Protein AF-A0A419X9N6-F1 (afdb_monomer_lite)

Structure (mmCIF, N/CA/C/O backbone):
data_AF-A0A419X9N6-F1
#
_entry.id   AF-A0A419X9N6-F1
#
loop_
_atom_site.group_PDB
_atom_site.id
_atom_site.type_symbol
_atom_site.label_atom_id
_atom_site.label_alt_id
_atom_site.label_comp_id
_atom_site.label_asym_id
_atom_site.label_entity_id
_atom_site.label_seq_id
_atom_site.pdbx_PDB_ins_code
_atom_site.Cartn_x
_atom_site.Cartn_y
_atom_site.Cartn_z
_atom_site.occupancy
_atom_site.B_iso_or_equiv
_atom_site.auth_seq_id
_atom_site.auth_comp_id
_atom_site.auth_asym_id
_atom_site.auth_atom_id
_atom_site.pdbx_PDB_model_num
ATOM 1 N N . MET A 1 1 ? 11.014 -25.903 -31.548 1.00 36.84 1 MET A N 1
ATOM 2 C CA . MET A 1 1 ? 9.855 -24.999 -31.386 1.00 36.84 1 MET A CA 1
ATOM 3 C C . MET A 1 1 ? 9.354 -25.134 -29.954 1.00 36.84 1 MET A C 1
ATOM 5 O O . MET A 1 1 ? 8.722 -26.130 -29.639 1.00 36.84 1 MET A O 1
ATOM 9 N N . LEU A 1 2 ? 9.725 -24.210 -29.065 1.00 38.16 2 LEU A N 1
ATOM 10 C CA . LEU A 1 2 ? 9.198 -24.166 -27.697 1.00 38.16 2 LEU A CA 1
ATOM 11 C C . LEU A 1 2 ? 7.870 -23.405 -27.738 1.00 38.16 2 LEU A C 1
ATOM 13 O O . LEU A 1 2 ? 7.835 -22.248 -28.150 1.00 38.16 2 LEU A O 1
ATOM 17 N N . GLY A 1 3 ? 6.779 -24.099 -27.412 1.00 40.66 3 GLY A N 1
ATOM 18 C CA . GLY A 1 3 ? 5.420 -23.580 -27.516 1.00 40.66 3 GLY A CA 1
ATOM 19 C C . GLY A 1 3 ? 5.192 -22.399 -26.579 1.00 40.66 3 GLY A C 1
ATOM 20 O O . GLY A 1 3 ? 5.299 -22.527 -25.362 1.00 40.66 3 GLY A O 1
ATOM 21 N N . VAL A 1 4 ? 4.857 -21.251 -27.163 1.00 42.19 4 VAL A N 1
ATOM 22 C CA . VAL A 1 4 ? 4.357 -20.082 -26.441 1.00 42.19 4 VAL A CA 1
ATOM 23 C C . VAL A 1 4 ? 2.978 -20.446 -25.899 1.00 42.19 4 VAL A C 1
ATOM 25 O O . VAL A 1 4 ? 2.055 -20.707 -26.671 1.00 42.19 4 VAL A O 1
ATOM 28 N N . LEU A 1 5 ? 2.826 -20.493 -24.575 1.00 42.66 5 LEU A N 1
ATOM 29 C CA . LEU A 1 5 ? 1.500 -20.618 -23.978 1.00 42.66 5 LEU A CA 1
ATOM 30 C C . LEU A 1 5 ? 0.732 -19.317 -24.251 1.00 42.66 5 LEU A C 1
ATOM 32 O O . LEU A 1 5 ? 1.224 -18.243 -23.895 1.00 42.66 5 LEU A O 1
ATOM 36 N N . PRO A 1 6 ? -0.458 -19.374 -24.873 1.00 46.69 6 PRO A N 1
ATOM 37 C CA . PRO A 1 6 ? -1.248 -18.179 -25.125 1.00 46.69 6 PRO A CA 1
ATOM 38 C C . PRO A 1 6 ? -1.575 -17.476 -23.804 1.00 46.69 6 PRO A C 1
ATOM 40 O O . PRO A 1 6 ? -1.824 -18.124 -22.789 1.00 46.69 6 PRO A O 1
ATOM 43 N N . GLN A 1 7 ? -1.595 -16.143 -23.828 1.00 39.78 7 GLN A N 1
ATOM 44 C CA . GLN A 1 7 ? -1.759 -15.247 -22.673 1.00 39.78 7 GLN A CA 1
ATOM 45 C C . GLN A 1 7 ? -2.893 -15.680 -21.722 1.00 39.78 7 GLN A C 1
ATOM 47 O O . GLN A 1 7 ? -2.717 -15.703 -20.508 1.00 39.78 7 GLN A O 1
ATOM 52 N N . ALA A 1 8 ? -4.016 -16.155 -22.272 1.00 38.66 8 ALA A N 1
ATOM 53 C CA . ALA A 1 8 ? -5.151 -16.675 -21.509 1.00 38.66 8 ALA A CA 1
ATOM 54 C C . ALA A 1 8 ? -4.829 -17.918 -20.651 1.00 38.66 8 ALA A C 1
ATOM 56 O O . ALA A 1 8 ? -5.446 -18.120 -19.607 1.00 38.66 8 ALA A O 1
ATOM 57 N N . ALA A 1 9 ? -3.880 -18.760 -21.066 1.00 40.84 9 ALA A N 1
ATOM 58 C CA . ALA A 1 9 ? -3.468 -19.960 -20.342 1.00 40.84 9 ALA A CA 1
ATOM 59 C C . ALA A 1 9 ? -2.563 -19.628 -19.145 1.00 40.84 9 ALA A C 1
ATOM 61 O O . ALA A 1 9 ? -2.751 -20.193 -18.070 1.00 40.84 9 ALA A O 1
ATOM 62 N N . ALA A 1 10 ? -1.647 -18.667 -19.295 1.00 39.50 10 ALA A N 1
ATOM 63 C CA . ALA A 1 10 ? -0.786 -18.206 -18.204 1.00 39.50 10 ALA A CA 1
ATOM 64 C C . ALA A 1 10 ? -1.594 -17.486 -17.111 1.00 39.50 10 ALA A C 1
ATOM 66 O O . ALA A 1 10 ? -1.441 -17.783 -15.925 1.00 39.50 10 ALA A O 1
ATOM 67 N N . THR A 1 11 ? -2.534 -16.616 -17.501 1.00 38.81 11 THR A N 1
ATOM 68 C CA . THR A 1 11 ? -3.453 -15.967 -16.553 1.00 38.81 11 THR A CA 1
ATOM 69 C C . THR A 1 11 ? -4.331 -16.997 -15.841 1.00 38.81 11 THR A C 1
ATOM 71 O O . THR A 1 11 ? -4.494 -16.922 -14.627 1.00 38.81 11 THR A O 1
ATOM 74 N N . LYS A 1 12 ? -4.840 -18.011 -16.558 1.00 41.66 12 LYS A N 1
ATOM 75 C CA . LYS A 1 12 ? -5.601 -19.113 -15.948 1.00 41.66 12 LYS A CA 1
ATOM 76 C C . LYS A 1 12 ? -4.782 -19.904 -14.930 1.00 41.66 12 LYS A C 1
ATOM 78 O O . LYS A 1 12 ? -5.348 -20.308 -13.921 1.00 41.66 12 LYS A O 1
ATOM 83 N N . LEU A 1 13 ? -3.485 -20.111 -15.158 1.00 40.38 13 LEU A N 1
ATOM 84 C CA . LEU A 1 13 ? -2.633 -20.889 -14.254 1.00 40.38 13 LEU A CA 1
ATOM 85 C C . LEU A 1 13 ? -2.379 -20.158 -12.928 1.00 40.38 13 LEU A C 1
ATOM 87 O O . LEU A 1 13 ? -2.570 -20.736 -11.861 1.00 40.38 13 LEU A O 1
ATOM 91 N N . VAL A 1 14 ? -2.037 -18.868 -12.993 1.00 44.78 14 VAL A N 1
ATOM 92 C CA . VAL A 1 14 ? -1.808 -18.024 -11.805 1.00 44.78 14 VAL A CA 1
ATOM 93 C C . VAL A 1 14 ? -3.105 -17.823 -11.019 1.00 44.78 14 VAL A C 1
ATOM 95 O O . VAL A 1 14 ? -3.120 -17.936 -9.793 1.00 44.78 14 VAL A O 1
ATOM 98 N N . VAL A 1 15 ? -4.223 -17.604 -11.720 1.00 44.78 15 VAL A N 1
ATOM 99 C CA . VAL A 1 15 ? -5.554 -17.540 -11.100 1.00 44.78 15 VAL A CA 1
ATOM 100 C C . VAL A 1 15 ? -5.925 -18.884 -10.465 1.00 44.78 15 VAL A C 1
ATOM 102 O O . VAL A 1 15 ? -6.498 -18.899 -9.380 1.00 44.78 15 VAL A O 1
ATOM 105 N N . ALA A 1 16 ? -5.562 -20.015 -11.076 1.00 44.78 16 ALA A N 1
ATOM 106 C CA . ALA A 1 16 ? -5.828 -21.341 -10.524 1.00 44.78 16 ALA A CA 1
ATOM 107 C C . ALA A 1 16 ? -4.980 -21.657 -9.280 1.00 44.78 16 ALA A C 1
ATOM 109 O O . ALA A 1 16 ? -5.500 -22.249 -8.334 1.00 44.78 16 ALA A O 1
ATOM 110 N N . GLU A 1 17 ? -3.708 -21.254 -9.235 1.00 45.84 17 GLU A N 1
ATOM 111 C CA . GLU A 1 17 ? -2.868 -21.406 -8.038 1.00 45.84 17 GLU A CA 1
ATOM 112 C C . GLU A 1 17 ? -3.316 -20.485 -6.899 1.00 45.84 17 GLU A C 1
ATOM 114 O O . GLU A 1 17 ? -3.428 -20.936 -5.755 1.00 45.84 17 GLU A O 1
ATOM 119 N N . GLY A 1 18 ? -3.661 -19.232 -7.209 1.00 44.00 18 GLY A N 1
ATOM 120 C CA . GLY A 1 18 ? -4.268 -18.305 -6.252 1.00 44.00 18 GLY A CA 1
ATOM 121 C C . GLY A 1 18 ? -5.599 -18.831 -5.705 1.00 44.00 18 GLY A C 1
ATOM 122 O O . GLY A 1 18 ? -5.808 -18.854 -4.493 1.00 44.00 18 GLY A O 1
ATOM 123 N N . ALA A 1 19 ? -6.468 -19.357 -6.575 1.00 44.47 19 ALA A N 1
ATOM 124 C CA . ALA A 1 19 ? -7.750 -19.948 -6.190 1.00 44.47 19 ALA A CA 1
ATOM 125 C C . ALA A 1 19 ? -7.597 -21.240 -5.368 1.00 44.47 19 ALA A C 1
ATOM 127 O O . ALA A 1 19 ? -8.402 -21.498 -4.472 1.00 44.47 19 ALA A O 1
ATOM 128 N N . LYS A 1 20 ? -6.563 -22.052 -5.628 1.00 47.94 20 LYS A N 1
ATOM 129 C CA . LYS A 1 20 ? -6.243 -23.230 -4.806 1.00 47.94 20 LYS A CA 1
ATOM 130 C C . LYS A 1 20 ? -5.788 -22.831 -3.405 1.00 47.94 20 LYS A C 1
ATOM 132 O O . LYS A 1 20 ? -6.283 -23.401 -2.437 1.00 47.94 20 LYS A O 1
ATOM 137 N N . LYS A 1 21 ? -4.910 -21.830 -3.283 1.00 46.81 21 LYS A N 1
ATOM 138 C CA . LYS A 1 21 ? -4.501 -21.298 -1.973 1.00 46.81 21 LYS A CA 1
ATOM 139 C C . LYS A 1 21 ? -5.683 -20.684 -1.215 1.00 46.81 21 LYS A C 1
ATOM 141 O O . LYS A 1 21 ? -5.821 -20.937 -0.026 1.00 46.81 21 LYS A O 1
ATOM 146 N N . TYR A 1 22 ? -6.584 -19.988 -1.911 1.00 41.09 22 TYR A N 1
ATOM 147 C CA . TYR A 1 22 ? -7.819 -19.436 -1.341 1.00 41.09 22 TYR A CA 1
ATOM 148 C C . TYR A 1 22 ? -8.774 -20.516 -0.807 1.00 41.09 22 TYR A C 1
ATOM 150 O O . TYR A 1 22 ? -9.327 -20.385 0.285 1.00 41.09 22 TYR A O 1
ATOM 158 N N . LYS A 1 23 ? -8.982 -21.607 -1.559 1.00 43.44 23 LYS A N 1
ATOM 159 C CA . LYS A 1 23 ? -9.883 -22.702 -1.149 1.00 43.44 23 LYS A CA 1
ATOM 160 C C . LYS A 1 23 ? -9.476 -23.339 0.179 1.00 43.44 23 LYS A C 1
ATOM 162 O O . LYS A 1 23 ? -10.360 -23.747 0.936 1.00 43.44 23 LYS A O 1
ATOM 167 N N . ASN A 1 24 ? -8.175 -23.362 0.455 1.00 51.03 24 ASN A N 1
ATOM 168 C CA . ASN A 1 24 ? -7.584 -24.005 1.623 1.00 51.03 24 ASN A CA 1
ATOM 169 C C . ASN A 1 24 ? -7.542 -23.114 2.877 1.00 51.03 24 ASN A C 1
ATOM 171 O O . ASN A 1 24 ? -7.085 -23.582 3.913 1.00 51.03 24 ASN A O 1
ATOM 175 N N . LEU A 1 25 ? -8.015 -21.864 2.809 1.00 42.50 25 LEU A N 1
ATOM 176 C CA . LEU A 1 25 ? -8.142 -21.010 3.992 1.00 42.50 25 LEU A CA 1
ATOM 177 C C . LEU A 1 25 ? -9.297 -21.488 4.892 1.00 42.50 25 LEU A C 1
ATOM 179 O O . LEU A 1 25 ? -10.361 -21.892 4.402 1.00 42.50 25 LEU A O 1
ATOM 183 N N . ASP A 1 26 ? -9.089 -21.431 6.205 1.00 42.06 26 ASP A N 1
ATOM 184 C CA . ASP A 1 26 ? -10.091 -21.729 7.239 1.00 42.06 26 ASP A CA 1
ATOM 185 C C . ASP A 1 26 ? -11.312 -20.779 7.111 1.00 42.06 26 ASP A C 1
ATOM 187 O O . ASP A 1 26 ? -11.132 -19.633 6.700 1.00 42.06 26 ASP A O 1
ATOM 191 N N . PRO A 1 27 ? -12.560 -21.192 7.414 1.00 42.56 27 PRO A N 1
ATOM 192 C CA . PRO A 1 27 ? -13.733 -20.308 7.491 1.00 42.56 27 PRO A CA 1
ATOM 193 C C . PRO A 1 27 ? -13.524 -18.945 8.189 1.00 42.56 27 PRO A C 1
ATOM 195 O O . PRO A 1 27 ? -14.037 -17.937 7.698 1.00 42.56 27 PRO A O 1
ATOM 198 N N . ALA A 1 28 ? -12.742 -18.877 9.272 1.00 40.84 28 ALA A N 1
ATOM 199 C CA . ALA A 1 28 ? -12.418 -17.610 9.944 1.00 40.84 28 ALA A CA 1
ATOM 200 C C . ALA A 1 28 ? -11.460 -16.741 9.109 1.00 40.84 28 ALA A C 1
ATOM 202 O O . ALA A 1 28 ? -11.631 -15.527 8.992 1.00 40.84 28 ALA A O 1
ATOM 203 N N . GLN A 1 29 ? -10.500 -17.381 8.437 1.00 41.16 29 GLN A N 1
ATOM 204 C CA . GLN A 1 29 ? -9.625 -16.719 7.474 1.00 41.16 29 GLN A CA 1
ATOM 205 C C . GLN A 1 29 ? -10.413 -16.256 6.254 1.00 41.16 29 GLN A C 1
ATOM 207 O O . GLN A 1 29 ? -10.138 -15.155 5.808 1.00 41.16 29 GLN A O 1
ATOM 212 N N . LYS A 1 30 ? -11.414 -17.035 5.796 1.00 40.94 30 LYS A N 1
ATOM 213 C CA . LYS A 1 30 ? -12.380 -16.756 4.710 1.00 40.94 30 LYS A CA 1
ATOM 214 C C . LYS A 1 30 ? -13.228 -15.502 4.962 1.00 40.94 30 LYS A C 1
ATOM 216 O O . LYS A 1 30 ? -13.506 -14.779 4.010 1.00 40.94 30 LYS A O 1
ATOM 221 N N . GLN A 1 31 ? -13.567 -15.197 6.216 1.00 37.81 31 GLN A N 1
ATOM 222 C CA . GLN A 1 31 ? -14.206 -13.925 6.591 1.00 37.81 31 GLN A CA 1
ATOM 223 C C . GLN A 1 31 ? -13.225 -12.737 6.621 1.00 37.81 31 GLN A C 1
ATOM 225 O O . GLN A 1 31 ? -13.628 -11.616 6.326 1.00 37.81 31 GLN A O 1
ATOM 230 N N . MET A 1 32 ? -11.929 -12.967 6.865 1.00 40.69 32 MET A N 1
ATOM 231 C CA . MET A 1 32 ? -10.871 -11.952 6.710 1.00 40.69 32 MET A CA 1
ATOM 232 C C . MET A 1 32 ? -10.435 -11.723 5.242 1.00 40.69 32 MET A C 1
ATOM 234 O O . MET A 1 32 ? -9.592 -10.866 4.977 1.00 40.69 32 MET A O 1
ATOM 238 N N . VAL A 1 33 ? -11.005 -12.438 4.258 1.00 41.03 33 VAL A N 1
ATOM 239 C CA . VAL A 1 33 ? -10.547 -12.421 2.845 1.00 41.03 33 VAL A CA 1
ATOM 240 C C . VAL A 1 33 ? -11.111 -11.279 2.001 1.00 41.03 33 VAL A C 1
ATOM 242 O O . VAL A 1 33 ? -10.752 -11.168 0.831 1.00 41.03 33 VAL A O 1
ATOM 245 N N . ASN A 1 34 ? -11.894 -10.356 2.556 1.00 48.59 34 ASN A N 1
ATOM 246 C CA . ASN A 1 34 ? -12.322 -9.191 1.767 1.00 48.59 34 ASN A CA 1
ATOM 247 C C . ASN A 1 34 ? -11.112 -8.362 1.262 1.00 48.59 34 ASN A C 1
ATOM 249 O O . ASN A 1 34 ? -11.070 -7.968 0.101 1.00 48.59 34 ASN A O 1
ATOM 253 N N . ILE A 1 35 ? -10.024 -8.264 2.038 1.00 46.88 35 ILE A N 1
ATOM 254 C CA . ILE A 1 35 ? -8.769 -7.604 1.604 1.00 46.88 35 ILE A CA 1
ATOM 255 C C . ILE A 1 35 ? -7.867 -8.545 0.782 1.00 46.88 35 ILE A C 1
ATOM 257 O O . ILE A 1 35 ? -7.087 -8.105 -0.069 1.00 46.88 35 ILE A O 1
ATOM 261 N N . GLY A 1 36 ? -8.004 -9.860 0.976 1.00 44.50 36 GLY A N 1
ATOM 262 C CA . GLY A 1 36 ? -7.222 -10.875 0.266 1.00 44.50 36 GLY A CA 1
ATOM 263 C C . GLY A 1 36 ? -7.456 -10.880 -1.249 1.00 44.50 36 GLY A C 1
ATOM 264 O O . GLY A 1 36 ? -6.546 -11.217 -2.004 1.00 44.50 36 GLY A O 1
ATOM 265 N N . GLY A 1 37 ? -8.625 -10.435 -1.721 1.00 51.12 37 GLY A N 1
ATOM 266 C CA . GLY A 1 37 ? -8.899 -10.277 -3.153 1.00 51.12 37 GLY A CA 1
ATOM 267 C C . GLY A 1 37 ? -7.960 -9.278 -3.845 1.00 51.12 37 GLY A C 1
ATOM 268 O O . GLY A 1 37 ? -7.417 -9.578 -4.910 1.00 51.12 37 GLY A O 1
ATOM 269 N N . LEU A 1 38 ? -7.702 -8.124 -3.217 1.00 51.75 38 LEU A N 1
ATOM 270 C CA . LEU A 1 38 ? -6.793 -7.086 -3.729 1.00 51.75 38 LEU A CA 1
ATOM 271 C C . LEU A 1 38 ? -5.333 -7.538 -3.737 1.00 51.75 38 LEU A C 1
ATOM 273 O O . LEU A 1 38 ?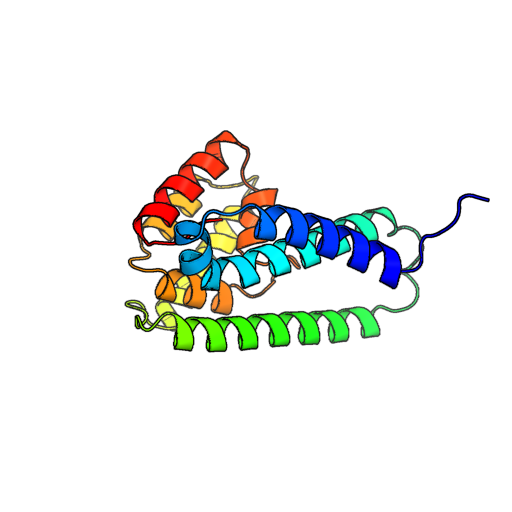 -4.597 -7.247 -4.676 1.00 51.75 38 LEU A O 1
ATOM 277 N N . LEU A 1 39 ? -4.935 -8.302 -2.726 1.00 54.38 39 LEU A N 1
ATOM 278 C CA . LEU A 1 39 ? -3.627 -8.945 -2.646 1.00 54.38 39 LEU A CA 1
ATOM 279 C C . LEU A 1 39 ? -3.399 -9.965 -3.746 1.00 54.38 39 LEU A C 1
ATOM 281 O O . LEU A 1 39 ? -2.383 -9.917 -4.434 1.00 54.38 39 LEU A O 1
ATOM 285 N N . VAL A 1 40 ? -4.357 -10.871 -3.936 1.00 51.47 40 VAL A N 1
ATOM 286 C CA . VAL A 1 40 ? -4.281 -11.899 -4.974 1.00 51.47 40 VAL A CA 1
ATOM 287 C C . VAL A 1 40 ? -4.259 -11.251 -6.357 1.00 51.47 40 VAL A C 1
ATOM 289 O O . VAL A 1 40 ? -3.487 -11.683 -7.208 1.00 51.47 40 VAL A O 1
ATOM 292 N N . MET A 1 41 ? -5.024 -10.179 -6.584 1.00 55.38 41 MET A N 1
ATOM 293 C CA . MET A 1 41 ? -4.956 -9.423 -7.839 1.00 55.38 41 MET A CA 1
ATOM 294 C C . MET A 1 41 ? -3.649 -8.646 -7.998 1.00 55.38 41 MET A C 1
ATOM 296 O O . MET A 1 41 ? -3.068 -8.689 -9.077 1.00 55.38 41 MET A O 1
ATOM 300 N N . GLY A 1 42 ? -3.151 -7.983 -6.952 1.00 54.16 42 GLY A N 1
ATOM 301 C CA . GLY A 1 42 ? -1.863 -7.285 -6.981 1.00 54.16 42 GLY A CA 1
ATOM 302 C C . GLY A 1 42 ? -0.706 -8.236 -7.294 1.00 54.16 42 GLY A C 1
ATOM 303 O O . GLY A 1 42 ? 0.121 -7.952 -8.158 1.00 54.16 42 GLY A O 1
ATOM 304 N N . LEU A 1 43 ? -0.704 -9.417 -6.672 1.00 50.38 43 LEU A N 1
ATOM 305 C CA . LEU A 1 43 ? 0.260 -10.483 -6.940 1.00 50.38 43 LEU A CA 1
ATOM 306 C C . LEU A 1 43 ? 0.067 -11.117 -8.325 1.00 50.38 43 LEU A C 1
ATOM 308 O O . LEU A 1 43 ? 1.055 -11.442 -8.977 1.00 50.38 43 LEU A O 1
ATOM 312 N N . ALA A 1 44 ? -1.167 -11.271 -8.812 1.00 52.25 44 ALA A N 1
ATOM 313 C CA . ALA A 1 44 ? -1.436 -11.789 -10.155 1.00 52.25 44 ALA A CA 1
ATOM 314 C C . ALA A 1 44 ? -0.998 -10.809 -11.254 1.00 52.25 44 ALA A C 1
ATOM 316 O O . ALA A 1 44 ? -0.411 -11.234 -12.251 1.00 52.25 44 ALA A O 1
ATOM 317 N N . LEU A 1 45 ? -1.221 -9.506 -11.059 1.00 53.44 45 LEU A N 1
ATOM 318 C CA . LEU A 1 45 ? -0.705 -8.451 -11.931 1.00 53.44 45 LEU A CA 1
ATOM 319 C C . LEU A 1 45 ? 0.829 -8.435 -11.914 1.00 53.44 45 LEU A C 1
ATOM 321 O O . LEU A 1 45 ? 1.442 -8.382 -12.978 1.00 53.44 45 LEU A O 1
ATOM 325 N N . TYR A 1 46 ? 1.454 -8.582 -10.740 1.00 54.28 46 TYR A N 1
ATOM 326 C CA . TYR A 1 46 ? 2.911 -8.707 -10.608 1.00 54.28 46 TYR A CA 1
ATOM 327 C C . TYR A 1 46 ? 3.470 -9.959 -11.299 1.00 54.28 46 TYR A C 1
ATOM 329 O O . TYR A 1 46 ? 4.448 -9.873 -12.038 1.00 54.28 46 TYR A O 1
ATOM 337 N N . ALA A 1 47 ? 2.860 -11.129 -11.095 1.00 52.38 47 ALA A N 1
ATOM 338 C CA . ALA A 1 47 ? 3.293 -12.376 -11.720 1.00 52.38 47 ALA A CA 1
ATOM 339 C C . ALA A 1 47 ? 3.145 -12.316 -13.246 1.00 52.38 47 ALA A C 1
ATOM 341 O O . ALA A 1 47 ? 4.060 -12.718 -13.965 1.00 52.38 47 ALA A O 1
ATOM 342 N N . GLY A 1 48 ? 2.037 -11.749 -13.737 1.00 51.56 48 GLY A N 1
ATOM 343 C CA . GLY A 1 48 ? 1.862 -11.435 -15.153 1.00 51.56 48 GLY A CA 1
ATOM 344 C C . GLY A 1 48 ? 2.970 -10.512 -15.661 1.00 51.56 48 GLY A C 1
ATOM 345 O O . GLY A 1 48 ? 3.633 -10.832 -16.645 1.00 51.56 48 GLY A O 1
ATOM 346 N N . TYR A 1 49 ? 3.251 -9.424 -14.944 1.00 51.47 49 TYR A N 1
ATOM 347 C CA . TYR A 1 49 ? 4.303 -8.471 -15.297 1.00 51.47 49 TYR A CA 1
ATOM 348 C C . TYR A 1 49 ? 5.706 -9.094 -15.333 1.00 51.47 49 TYR A C 1
ATOM 350 O O . TYR A 1 49 ? 6.421 -8.909 -16.311 1.00 51.47 49 TYR A O 1
ATOM 358 N N . LYS A 1 50 ? 6.110 -9.867 -14.316 1.00 47.47 50 LYS A N 1
ATOM 359 C CA . LYS A 1 50 ? 7.439 -10.505 -14.248 1.00 47.47 50 LYS A CA 1
ATOM 360 C C . LYS A 1 50 ? 7.665 -11.519 -15.375 1.00 47.47 50 LYS A C 1
ATOM 362 O O . LYS A 1 50 ? 8.799 -11.727 -15.802 1.00 47.47 50 LYS A O 1
ATOM 367 N N . MET A 1 51 ? 6.599 -12.154 -15.866 1.00 48.53 51 MET A N 1
ATOM 368 C CA . MET A 1 51 ? 6.668 -12.995 -17.065 1.00 48.53 51 MET A CA 1
ATOM 369 C C . MET A 1 51 ? 6.809 -12.149 -18.337 1.00 48.53 51 MET A C 1
ATOM 371 O O . MET A 1 51 ? 7.648 -12.468 -19.175 1.00 48.53 51 MET A O 1
ATOM 375 N N . PHE A 1 52 ? 6.073 -11.039 -18.451 1.00 43.56 52 PHE A N 1
ATOM 376 C CA . PHE A 1 52 ? 6.196 -10.096 -19.571 1.00 43.56 52 PHE A CA 1
ATOM 377 C C . PHE A 1 52 ? 7.581 -9.435 -19.646 1.00 43.56 52 PHE A C 1
ATOM 379 O O . PHE A 1 52 ? 8.181 -9.405 -20.716 1.00 43.56 52 PHE A O 1
ATOM 386 N N . SER A 1 53 ? 8.155 -9.005 -18.520 1.00 44.69 53 SER A N 1
ATOM 387 C CA . SER A 1 53 ? 9.493 -8.401 -18.472 1.00 44.69 53 SER A CA 1
ATOM 388 C C . SER A 1 53 ? 10.633 -9.402 -18.709 1.00 44.69 53 SER A C 1
ATOM 390 O O . SER A 1 53 ? 11.737 -9.008 -19.074 1.00 44.69 53 SER A O 1
ATOM 392 N N . ARG A 1 54 ? 10.382 -10.713 -18.590 1.00 48.09 54 ARG A N 1
ATOM 393 C CA . ARG A 1 54 ? 11.296 -11.756 -19.096 1.00 48.09 54 ARG A CA 1
ATOM 394 C C . ARG A 1 54 ? 11.147 -12.013 -20.599 1.00 48.09 54 ARG A C 1
ATOM 396 O O . ARG A 1 54 ? 12.064 -12.551 -21.207 1.00 48.09 54 ARG A O 1
ATOM 403 N N . MET A 1 55 ? 10.030 -11.607 -21.203 1.00 47.03 55 MET A N 1
ATOM 404 C CA . MET A 1 55 ? 9.784 -11.649 -22.652 1.00 47.03 55 MET A CA 1
ATOM 405 C C . MET A 1 55 ? 10.165 -10.327 -23.363 1.00 47.03 55 MET A C 1
ATOM 407 O O . MET A 1 55 ? 10.020 -10.213 -24.581 1.00 47.03 55 MET A O 1
ATOM 411 N N . ASN A 1 56 ? 10.699 -9.346 -22.623 1.00 40.69 56 ASN A N 1
ATOM 412 C CA . ASN A 1 56 ? 10.893 -7.941 -23.018 1.00 40.69 56 ASN A CA 1
ATOM 413 C C . ASN A 1 56 ? 12.018 -7.651 -24.029 1.00 40.69 56 ASN A C 1
ATOM 415 O O . ASN A 1 56 ? 12.381 -6.498 -24.231 1.00 40.69 56 ASN A O 1
ATOM 419 N N . GLY A 1 57 ? 12.559 -8.664 -24.705 1.00 49.56 57 GLY A N 1
ATOM 420 C CA . GLY A 1 57 ? 13.451 -8.433 -25.845 1.00 49.56 57 GLY A CA 1
ATOM 421 C C . GLY A 1 57 ? 12.715 -8.093 -27.148 1.00 49.56 57 GLY A C 1
ATOM 422 O O . GLY A 1 57 ? 13.335 -7.563 -28.061 1.00 49.56 57 GLY A O 1
ATOM 423 N N . MET A 1 58 ? 11.416 -8.413 -27.271 1.00 43.66 58 MET A N 1
ATOM 424 C CA . MET A 1 58 ? 10.766 -8.497 -28.593 1.00 43.66 58 MET A CA 1
ATOM 425 C C . MET A 1 58 ? 9.472 -7.673 -28.759 1.00 43.66 58 MET A C 1
ATOM 427 O O . MET A 1 58 ? 9.060 -7.437 -29.890 1.00 43.66 58 MET A O 1
ATOM 431 N N . ILE A 1 59 ? 8.829 -7.208 -27.679 1.00 43.88 59 ILE A N 1
ATOM 432 C CA . ILE A 1 59 ? 7.498 -6.555 -27.745 1.00 43.88 59 ILE A CA 1
ATOM 433 C C . ILE A 1 59 ? 7.568 -5.028 -27.533 1.00 43.88 59 ILE A C 1
ATOM 435 O O . ILE A 1 59 ? 6.783 -4.293 -28.134 1.00 43.88 59 ILE A O 1
ATOM 439 N N . ASP A 1 60 ? 8.551 -4.529 -26.773 1.00 47.56 60 ASP A N 1
ATOM 440 C CA . ASP A 1 60 ? 8.679 -3.100 -26.428 1.00 47.56 60 ASP A CA 1
ATOM 441 C C . ASP A 1 60 ? 8.953 -2.171 -27.631 1.00 47.56 60 ASP A C 1
ATOM 443 O O . ASP A 1 60 ? 8.673 -0.976 -27.552 1.00 47.56 60 ASP A O 1
ATOM 447 N N . TRP A 1 61 ? 9.416 -2.692 -28.776 1.00 45.16 61 TRP A N 1
ATOM 448 C CA . TRP A 1 61 ? 9.618 -1.884 -29.990 1.00 45.16 61 TRP A CA 1
ATOM 449 C C . TRP A 1 61 ? 8.308 -1.518 -30.718 1.00 45.16 61 TRP A C 1
ATOM 451 O O . TRP A 1 61 ? 8.259 -0.503 -31.408 1.00 45.16 61 TRP A O 1
ATOM 461 N N . PHE A 1 62 ? 7.224 -2.293 -30.567 1.00 42.47 62 PHE A N 1
ATOM 462 C CA . PHE A 1 62 ? 6.064 -2.184 -31.468 1.00 42.47 62 PHE A CA 1
ATOM 463 C C . PHE A 1 62 ? 4.851 -1.398 -30.932 1.00 42.47 62 PHE A C 1
ATOM 465 O O . PHE A 1 62 ? 4.021 -0.985 -31.739 1.00 42.47 62 PHE A O 1
ATOM 472 N N . THR A 1 63 ? 4.674 -1.183 -29.617 1.00 51.69 63 THR A N 1
ATOM 473 C CA . THR A 1 63 ? 3.349 -0.750 -29.094 1.00 51.69 63 THR A CA 1
ATOM 474 C C . THR A 1 63 ? 3.339 0.244 -27.923 1.00 51.69 63 THR A C 1
ATOM 476 O O . THR A 1 63 ? 2.388 0.231 -27.142 1.00 51.69 63 THR A O 1
ATOM 479 N N . GLY A 1 64 ? 4.324 1.136 -27.777 1.00 50.50 64 GLY A N 1
ATOM 480 C CA . GLY A 1 64 ? 4.432 2.058 -26.623 1.00 50.50 64 GLY A CA 1
ATOM 481 C C . GLY A 1 64 ? 3.142 2.804 -26.206 1.00 50.50 64 GLY A C 1
ATOM 482 O O . GLY A 1 64 ? 2.905 2.999 -25.020 1.00 50.50 64 GLY A O 1
ATOM 483 N N . ALA A 1 65 ? 2.245 3.139 -27.142 1.00 51.88 65 ALA A N 1
ATOM 484 C CA . ALA A 1 65 ? 0.956 3.779 -26.835 1.00 51.88 65 ALA A CA 1
ATOM 485 C C . ALA A 1 65 ? -0.117 2.826 -26.257 1.00 51.88 65 ALA A C 1
ATOM 487 O O . ALA A 1 65 ? -1.009 3.258 -25.525 1.00 51.88 65 ALA A O 1
ATOM 488 N N . LYS A 1 66 ? -0.050 1.526 -26.571 1.00 57.03 66 LYS A N 1
ATOM 489 C CA . LYS A 1 66 ? -1.004 0.518 -26.084 1.00 57.03 66 LYS A CA 1
ATOM 490 C C . LYS A 1 66 ? -0.740 0.166 -24.617 1.00 57.03 66 LYS A C 1
ATOM 492 O O . LYS A 1 66 ? -1.690 0.016 -23.855 1.00 57.03 66 LYS A O 1
ATOM 497 N N . SER A 1 67 ? 0.531 0.135 -24.205 1.00 66.94 67 SER A N 1
ATOM 498 C CA . SER A 1 67 ? 0.907 -0.208 -22.825 1.00 66.94 67 SER A CA 1
ATOM 499 C C . SER A 1 67 ? 0.522 0.881 -21.817 1.00 66.94 67 SER A C 1
ATOM 501 O O . SER A 1 67 ? 0.106 0.571 -20.704 1.00 66.94 67 SER A O 1
ATOM 503 N N . GLU A 1 68 ? 0.580 2.154 -22.216 1.00 69.88 68 GLU A N 1
ATOM 504 C CA . GLU A 1 68 ? 0.174 3.293 -21.386 1.00 69.88 68 GLU A CA 1
ATOM 505 C C . GLU A 1 68 ? -1.333 3.262 -21.078 1.00 69.88 68 GLU A C 1
ATOM 507 O O . GLU A 1 68 ? -1.752 3.473 -19.938 1.00 69.88 68 GLU A O 1
ATOM 512 N N . LYS A 1 69 ? -2.155 2.954 -22.091 1.00 75.06 69 LYS A N 1
ATOM 513 C CA . LYS A 1 69 ? -3.609 2.821 -21.945 1.00 75.06 69 LYS A CA 1
ATOM 514 C C . LYS A 1 69 ? -3.976 1.619 -21.073 1.00 75.06 69 LYS A C 1
ATOM 516 O O . LYS A 1 69 ? -4.745 1.778 -20.130 1.00 75.06 69 LYS A O 1
ATOM 521 N N . GLU A 1 70 ? -3.379 0.457 -21.334 1.00 70.62 70 GLU A N 1
ATOM 522 C CA . GLU A 1 70 ? -3.591 -0.758 -20.533 1.00 70.62 70 GLU A CA 1
ATOM 523 C C . GLU A 1 70 ? -3.165 -0.558 -19.068 1.00 70.62 70 GLU A C 1
ATOM 525 O O . GLU A 1 70 ? -3.858 -1.010 -18.156 1.00 70.62 70 GLU A O 1
ATOM 530 N N . ARG A 1 71 ? -2.077 0.188 -18.819 1.00 70.94 71 ARG A N 1
ATOM 531 C CA . ARG A 1 71 ? -1.646 0.564 -17.465 1.00 70.94 71 ARG A CA 1
ATOM 532 C C . ARG A 1 71 ? -2.697 1.407 -16.751 1.00 70.94 71 ARG A C 1
ATOM 534 O O . ARG A 1 71 ? -3.067 1.075 -15.630 1.00 70.94 71 ARG A O 1
ATOM 541 N N . LYS A 1 72 ? -3.186 2.472 -17.392 1.00 78.56 72 LYS A N 1
ATOM 542 C CA . LYS A 1 72 ? -4.213 3.350 -16.807 1.00 78.56 72 LYS A CA 1
ATOM 543 C C . LYS A 1 72 ? -5.516 2.601 -16.544 1.00 78.56 72 LYS A C 1
ATOM 545 O O . LYS A 1 72 ? -6.145 2.812 -15.515 1.00 78.56 72 LYS A O 1
ATOM 550 N N . GLU A 1 73 ? -5.914 1.701 -17.441 1.00 81.12 73 GLU A N 1
ATOM 551 C CA . GLU A 1 73 ? -7.089 0.848 -17.240 1.00 81.12 73 GLU A CA 1
ATOM 552 C C . GLU A 1 73 ? -6.909 -0.108 -16.052 1.00 81.12 73 GLU A C 1
ATOM 554 O O . GLU A 1 73 ? -7.824 -0.251 -15.238 1.00 81.12 73 GLU A O 1
ATOM 559 N N . ALA A 1 74 ? -5.731 -0.723 -15.909 1.00 74.38 74 ALA A N 1
ATOM 560 C CA . ALA A 1 74 ? -5.413 -1.577 -14.767 1.00 74.38 74 ALA A CA 1
ATOM 561 C C . ALA A 1 74 ? -5.404 -0.791 -13.447 1.00 74.38 74 ALA A C 1
ATOM 563 O O . ALA A 1 74 ? -6.002 -1.234 -12.468 1.00 74.38 74 ALA A O 1
ATOM 564 N N . GLU A 1 75 ? -4.787 0.390 -13.430 1.00 77.50 75 GLU A N 1
ATOM 565 C CA . GLU A 1 75 ? -4.737 1.264 -12.259 1.00 77.50 75 GLU A CA 1
ATOM 566 C C . GLU A 1 75 ? -6.136 1.743 -11.852 1.00 77.50 75 GLU A C 1
ATOM 568 O O . GLU A 1 75 ? -6.523 1.581 -10.697 1.00 77.50 75 GLU A O 1
ATOM 573 N N . ASN A 1 76 ? -6.948 2.211 -12.805 1.00 83.06 76 ASN A N 1
ATOM 574 C CA . ASN A 1 76 ? -8.339 2.601 -12.555 1.00 83.06 76 ASN A CA 1
ATOM 575 C C . ASN A 1 76 ? -9.166 1.437 -11.998 1.00 83.06 76 ASN A C 1
ATOM 577 O O . ASN A 1 76 ? -9.963 1.614 -11.077 1.00 83.06 76 ASN A O 1
ATOM 581 N N . LYS A 1 77 ? -8.976 0.225 -12.533 1.00 83.31 77 LYS A N 1
ATOM 582 C CA . LYS A 1 77 ? -9.664 -0.970 -12.038 1.00 83.31 77 LYS A CA 1
ATOM 583 C C . LYS A 1 77 ? -9.288 -1.270 -10.588 1.00 83.31 77 LYS A C 1
ATOM 585 O O . LYS A 1 77 ? -10.179 -1.549 -9.790 1.00 83.31 77 LYS A O 1
ATOM 590 N N . ILE A 1 78 ? -8.005 -1.181 -10.245 1.00 79.06 78 ILE A N 1
ATOM 591 C CA . ILE A 1 78 ? -7.528 -1.372 -8.871 1.00 79.06 78 ILE A CA 1
ATOM 592 C C . ILE A 1 78 ? -8.096 -0.289 -7.954 1.00 79.06 78 ILE A C 1
ATOM 594 O O . ILE A 1 78 ? -8.611 -0.619 -6.892 1.00 79.06 78 ILE A O 1
ATOM 598 N N . GLN A 1 79 ? -8.074 0.981 -8.362 1.00 83.31 79 GLN A N 1
ATOM 599 C CA . GLN A 1 79 ? -8.632 2.076 -7.562 1.00 83.31 79 GLN A CA 1
ATOM 600 C C . GLN A 1 79 ? -10.130 1.894 -7.295 1.00 83.31 79 GLN A C 1
ATOM 602 O O . GLN A 1 79 ? -10.571 2.055 -6.157 1.00 83.31 79 GLN A O 1
ATOM 607 N N . ASN A 1 80 ? -10.905 1.500 -8.309 1.00 84.38 80 ASN A N 1
ATOM 608 C CA . ASN A 1 80 ? -12.330 1.205 -8.148 1.00 84.38 80 ASN A CA 1
ATOM 609 C C . ASN A 1 80 ? -12.553 0.051 -7.167 1.00 84.38 80 ASN A C 1
ATOM 611 O O . ASN A 1 80 ? -13.361 0.169 -6.253 1.00 84.38 80 ASN A O 1
ATOM 615 N N . GLN A 1 81 ? -11.776 -1.026 -7.292 1.00 81.56 81 GLN A N 1
ATOM 616 C CA . GLN A 1 81 ? -11.847 -2.154 -6.365 1.00 81.56 81 GLN A CA 1
ATOM 617 C C . GLN A 1 81 ? -11.466 -1.758 -4.937 1.00 81.56 81 GLN A C 1
ATOM 619 O O . GLN A 1 81 ? -12.107 -2.205 -3.994 1.00 81.56 81 GLN A O 1
ATOM 624 N N . ILE A 1 82 ? -10.463 -0.897 -4.760 1.00 80.31 82 ILE A N 1
ATOM 625 C CA . ILE A 1 82 ? -10.103 -0.368 -3.443 1.00 80.31 82 ILE A CA 1
ATOM 626 C C . ILE A 1 82 ? -11.254 0.449 -2.851 1.00 80.31 82 ILE A C 1
ATOM 628 O O . ILE A 1 82 ? -11.575 0.268 -1.680 1.00 80.31 82 ILE A O 1
ATOM 632 N N . ASN A 1 83 ? -11.908 1.308 -3.636 1.00 83.75 83 ASN A N 1
ATOM 633 C CA . ASN A 1 83 ? -13.059 2.085 -3.165 1.00 83.75 83 ASN A CA 1
ATOM 634 C C . ASN A 1 83 ? -14.247 1.185 -2.771 1.00 83.75 83 ASN A C 1
ATOM 636 O O . ASN A 1 83 ? -14.888 1.422 -1.741 1.00 83.75 83 ASN A O 1
ATOM 640 N N . ASP A 1 84 ? -14.504 0.127 -3.542 1.00 82.88 84 ASP A N 1
ATOM 641 C CA . ASP A 1 84 ? -15.518 -0.876 -3.211 1.00 82.88 84 ASP A CA 1
ATOM 642 C C . ASP A 1 84 ? -15.171 -1.599 -1.902 1.00 82.88 84 ASP A C 1
ATOM 644 O O . ASP A 1 84 ? -16.030 -1.761 -1.035 1.00 82.88 84 ASP A O 1
ATOM 648 N N . GLU A 1 85 ? -13.911 -1.999 -1.713 1.00 77.62 85 GLU A N 1
ATOM 649 C CA . GLU A 1 85 ? -13.462 -2.675 -0.491 1.00 77.62 85 GLU A CA 1
ATOM 650 C C . GLU A 1 85 ? -13.490 -1.755 0.734 1.00 77.62 85 GLU A C 1
ATOM 652 O O . GLU A 1 85 ? -13.952 -2.180 1.791 1.00 77.62 85 GLU A O 1
ATOM 657 N N . ILE A 1 86 ? -13.104 -0.479 0.609 1.00 80.62 86 ILE A N 1
ATOM 658 C CA . ILE A 1 86 ? -13.251 0.511 1.694 1.00 80.62 86 ILE A CA 1
ATOM 659 C C . ILE A 1 86 ? -14.711 0.568 2.161 1.00 80.62 86 ILE A C 1
ATOM 661 O O . ILE A 1 86 ? -14.979 0.597 3.362 1.00 80.62 86 ILE A O 1
ATOM 665 N N . SER A 1 87 ? -15.658 0.525 1.222 1.00 82.06 87 SER A N 1
ATOM 666 C CA . SER A 1 87 ? -17.090 0.539 1.533 1.00 82.06 87 SER A CA 1
ATOM 667 C C . SER A 1 87 ? -17.556 -0.750 2.227 1.00 82.06 87 SER A C 1
ATOM 669 O O . SER A 1 87 ? -18.408 -0.696 3.112 1.00 82.06 87 SER A O 1
ATOM 671 N N . LYS A 1 88 ? -16.983 -1.910 1.873 1.00 82.44 88 LYS A N 1
ATOM 672 C CA . LYS A 1 88 ? -17.334 -3.224 2.448 1.00 82.44 88 LYS A CA 1
ATOM 673 C C . LYS A 1 88 ? -16.722 -3.495 3.816 1.00 82.44 88 LYS A C 1
ATOM 675 O O . LYS A 1 88 ? -17.332 -4.203 4.612 1.00 82.44 88 LYS A O 1
ATOM 680 N N . VAL A 1 89 ? -15.528 -2.968 4.093 1.00 78.25 89 VAL A N 1
ATOM 681 C CA . VAL A 1 89 ? -14.842 -3.155 5.384 1.00 78.25 89 VAL A CA 1
ATOM 682 C C . VAL A 1 89 ? -15.682 -2.596 6.540 1.00 78.25 89 VAL A C 1
ATOM 684 O O . VAL A 1 89 ? -15.538 -3.043 7.674 1.00 78.25 89 VAL A O 1
ATOM 687 N N . GLY A 1 90 ? -16.577 -1.637 6.272 1.00 82.12 90 GLY A N 1
ATOM 688 C CA . GLY A 1 90 ? -17.506 -1.090 7.268 1.00 82.12 90 GLY A CA 1
ATOM 689 C C . GLY A 1 90 ? -16.836 -0.208 8.328 1.00 82.12 90 GLY A C 1
ATOM 690 O O . GLY A 1 90 ? -17.514 0.349 9.188 1.00 82.12 90 GLY A O 1
ATOM 691 N N . VAL A 1 91 ? -15.514 -0.038 8.248 1.00 86.12 91 VAL A N 1
ATOM 692 C CA . VAL A 1 91 ? -14.715 0.852 9.091 1.00 86.12 91 VAL A CA 1
ATOM 693 C C . VAL A 1 91 ? -14.279 2.040 8.243 1.00 86.12 91 VAL A C 1
ATOM 695 O O . VAL A 1 91 ? -13.772 1.871 7.138 1.00 86.12 91 VAL A O 1
ATOM 698 N N . LYS A 1 92 ? -14.473 3.258 8.754 1.00 93.19 92 LYS A N 1
ATOM 699 C CA . LYS A 1 92 ? -14.019 4.470 8.063 1.00 93.19 92 LYS A CA 1
ATOM 700 C C . LYS A 1 92 ? -12.505 4.658 8.244 1.00 93.19 92 LYS A C 1
ATOM 702 O O . LYS A 1 92 ? -12.000 4.380 9.338 1.00 93.19 92 LYS A O 1
ATOM 707 N N . PRO A 1 93 ? -11.789 5.170 7.226 1.00 94.62 93 PRO A N 1
ATOM 708 C CA . PRO A 1 93 ? -10.413 5.616 7.406 1.00 94.62 93 PRO A CA 1
ATOM 709 C C . PRO A 1 93 ? -10.321 6.642 8.544 1.00 94.62 93 PRO A C 1
ATOM 711 O O . PRO A 1 93 ? -11.168 7.531 8.662 1.00 94.62 93 PRO A O 1
ATOM 714 N N . THR A 1 94 ? -9.309 6.501 9.395 1.00 97.06 94 THR A N 1
ATOM 715 C CA . THR A 1 94 ? -8.957 7.476 10.434 1.00 97.06 94 THR A CA 1
ATOM 716 C C . THR A 1 94 ? -8.082 8.603 9.901 1.00 97.06 94 THR A C 1
ATOM 718 O O . THR A 1 94 ? -8.021 9.667 10.519 1.00 97.06 94 THR A O 1
ATOM 721 N N . ILE A 1 95 ? -7.420 8.389 8.762 1.00 96.62 95 ILE A N 1
ATOM 722 C CA . ILE A 1 95 ? -6.611 9.398 8.075 1.00 96.62 95 ILE A CA 1
ATOM 723 C C . ILE A 1 95 ? -7.364 9.992 6.877 1.00 96.62 95 ILE A C 1
ATOM 725 O O . ILE A 1 95 ? -8.155 9.321 6.215 1.00 96.62 95 ILE A O 1
ATOM 729 N N . GLY A 1 96 ? -7.106 11.268 6.583 1.00 96.31 96 GLY A N 1
ATOM 730 C CA . GLY A 1 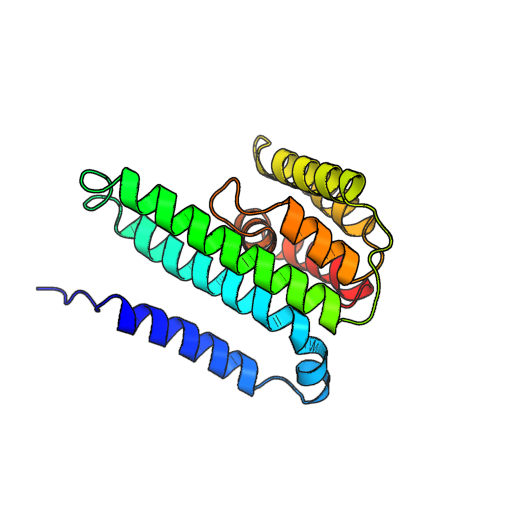96 ? -7.639 11.931 5.391 1.00 96.31 96 GLY A CA 1
ATOM 731 C C . GLY A 1 96 ? -6.812 11.642 4.135 1.00 96.31 96 GLY A C 1
ATOM 732 O O . GLY A 1 96 ? -5.661 11.213 4.218 1.00 96.31 96 GLY A O 1
ATOM 733 N N . THR A 1 97 ? -7.365 11.959 2.960 1.00 95.69 97 THR A N 1
ATOM 734 C CA . THR A 1 97 ? -6.704 11.767 1.653 1.00 95.69 97 THR A CA 1
ATOM 735 C C . THR A 1 97 ? -5.329 12.435 1.574 1.00 95.69 97 THR A C 1
ATOM 737 O O . THR A 1 97 ? -4.386 11.835 1.072 1.00 95.69 97 THR A O 1
ATOM 740 N N . ALA A 1 98 ? -5.178 13.654 2.106 1.00 97.31 98 ALA A N 1
ATOM 741 C CA . ALA A 1 98 ? -3.894 14.360 2.095 1.00 97.31 98 ALA A CA 1
ATOM 742 C C . ALA A 1 98 ? -2.812 13.607 2.890 1.00 97.31 98 ALA A C 1
ATOM 744 O O . ALA A 1 98 ? -1.691 13.439 2.414 1.00 97.31 98 ALA A O 1
ATOM 745 N N . THR A 1 99 ? -3.166 13.098 4.074 1.00 97.56 99 THR A N 1
ATOM 746 C CA . THR A 1 99 ? -2.275 12.272 4.896 1.00 97.56 99 THR A CA 1
ATOM 747 C C . THR A 1 99 ? -1.952 10.956 4.197 1.00 97.56 99 THR A C 1
ATOM 749 O O . THR A 1 99 ? -0.787 10.580 4.132 1.00 97.56 99 THR A O 1
ATOM 752 N N . ALA A 1 100 ? -2.950 10.286 3.617 1.00 97.44 100 ALA A N 1
ATOM 753 C CA . ALA A 1 100 ? -2.737 9.045 2.881 1.00 97.44 100 ALA A CA 1
ATOM 754 C C . ALA A 1 100 ? -1.794 9.232 1.681 1.00 97.44 100 ALA A C 1
ATOM 756 O O .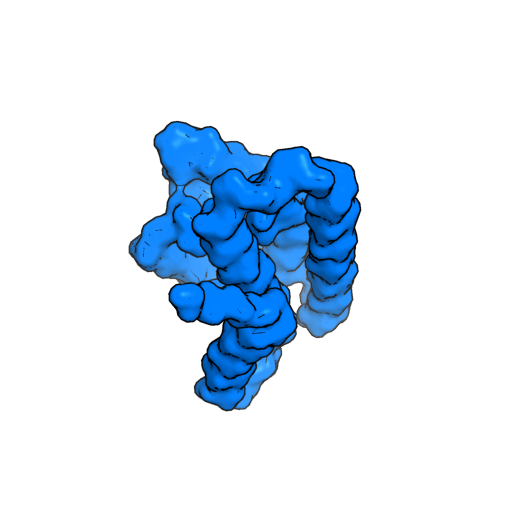 ALA A 1 100 ? -0.890 8.424 1.494 1.00 97.44 100 ALA A O 1
ATOM 757 N N . LYS A 1 101 ? -1.934 10.332 0.930 1.00 97.50 101 LYS A N 1
ATOM 758 C CA . LYS A 1 101 ? -1.025 10.697 -0.166 1.00 97.50 101 LYS A CA 1
ATOM 759 C C . LYS A 1 101 ? 0.396 10.971 0.325 1.00 97.50 101 LYS A C 1
ATOM 761 O O . LYS A 1 101 ? 1.351 10.543 -0.312 1.00 97.50 101 LYS A O 1
ATOM 766 N N . SER A 1 102 ? 0.544 11.642 1.468 1.00 97.94 102 SER A N 1
ATOM 767 C CA . SER A 1 102 ? 1.859 11.871 2.079 1.00 97.94 102 SER A CA 1
ATOM 768 C C . SER A 1 102 ? 2.530 10.563 2.504 1.00 97.94 102 SER A C 1
ATOM 770 O O . SER A 1 102 ? 3.727 10.401 2.285 1.00 97.94 102 SER A O 1
ATOM 772 N N . ILE A 1 103 ? 1.773 9.628 3.086 1.00 98.19 103 ILE A N 1
ATOM 773 C CA . ILE A 1 103 ? 2.276 8.300 3.466 1.00 98.19 103 ILE A CA 1
ATOM 774 C C . ILE A 1 103 ? 2.652 7.504 2.213 1.00 98.19 103 ILE A C 1
ATOM 776 O O . ILE A 1 103 ? 3.725 6.915 2.159 1.00 98.19 103 ILE A O 1
ATOM 780 N N . ALA A 1 104 ? 1.800 7.518 1.185 1.00 97.44 104 ALA A N 1
ATOM 781 C CA . ALA A 1 104 ? 2.059 6.855 -0.087 1.00 97.44 104 ALA A CA 1
ATOM 782 C C . ALA A 1 104 ? 3.344 7.364 -0.758 1.00 97.44 104 ALA A C 1
ATOM 784 O O . ALA A 1 104 ? 4.170 6.555 -1.178 1.00 97.44 104 ALA A O 1
ATOM 785 N N . GLN A 1 105 ? 3.547 8.684 -0.796 1.00 97.81 105 GLN A N 1
ATOM 786 C CA . GLN A 1 105 ? 4.782 9.276 -1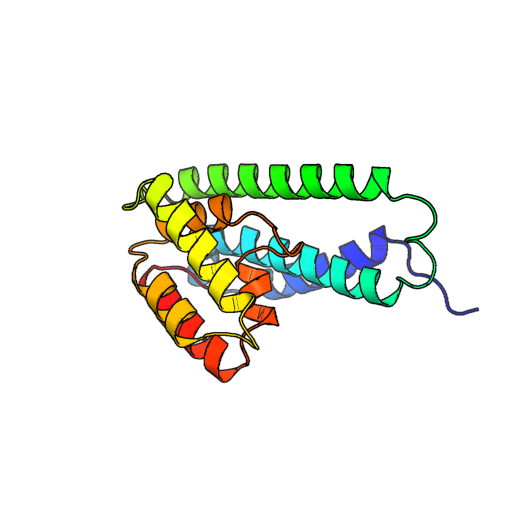.308 1.00 97.81 105 GLN A CA 1
ATOM 787 C C . GLN A 1 105 ? 5.986 8.883 -0.447 1.00 97.81 105 GLN A C 1
ATOM 789 O O . GLN A 1 105 ? 6.985 8.426 -0.984 1.00 97.81 105 GLN A O 1
ATOM 794 N N . SER A 1 106 ? 5.875 8.961 0.884 1.00 97.75 106 SER A N 1
ATOM 795 C CA . SER A 1 106 ? 6.973 8.560 1.769 1.00 97.75 106 SER A CA 1
ATOM 796 C C . SER A 1 106 ? 7.336 7.078 1.639 1.00 97.75 106 SER A C 1
ATOM 798 O O . SER A 1 106 ? 8.488 6.726 1.885 1.00 97.75 106 SER A O 1
ATOM 800 N N . LEU A 1 107 ? 6.376 6.211 1.309 1.00 97.62 107 LEU A N 1
ATOM 801 C CA . LEU A 1 107 ? 6.639 4.807 1.007 1.00 97.62 107 LEU A CA 1
ATOM 802 C C . LEU A 1 107 ? 7.383 4.673 -0.323 1.00 97.62 107 LEU A C 1
ATOM 804 O O . LEU A 1 107 ? 8.362 3.942 -0.377 1.00 97.62 107 LEU A O 1
ATOM 808 N N . LEU A 1 108 ? 6.962 5.393 -1.369 1.00 96.50 108 LEU A N 1
ATOM 809 C CA . LEU A 1 108 ? 7.671 5.410 -2.652 1.00 96.50 108 LEU A CA 1
ATOM 810 C C . LEU A 1 108 ? 9.124 5.869 -2.480 1.00 96.50 108 LEU A C 1
ATOM 812 O O . LEU A 1 108 ? 10.025 5.160 -2.915 1.00 96.50 108 LEU A O 1
ATOM 816 N N . ASP A 1 109 ? 9.344 6.980 -1.777 1.00 96.12 109 ASP A N 1
ATOM 817 C CA . ASP A 1 109 ? 10.681 7.517 -1.511 1.00 96.12 109 ASP A CA 1
ATOM 818 C C . ASP A 1 109 ? 11.554 6.496 -0.757 1.00 96.12 109 ASP A C 1
ATOM 820 O O . ASP A 1 109 ? 12.733 6.327 -1.069 1.00 96.12 109 ASP A O 1
ATOM 824 N N . ALA A 1 110 ? 10.969 5.756 0.195 1.00 97.12 110 ALA A N 1
ATOM 825 C CA . ALA A 1 110 ? 11.667 4.701 0.928 1.00 97.12 110 ALA A CA 1
ATOM 826 C C . ALA A 1 110 ? 12.067 3.511 0.037 1.00 97.12 110 ALA A C 1
ATOM 828 O O . ALA A 1 110 ? 13.064 2.855 0.325 1.00 97.12 110 ALA A O 1
ATOM 829 N N . PHE A 1 111 ? 11.323 3.232 -1.037 1.00 95.38 111 PHE A N 1
ATOM 830 C CA . PHE A 1 111 ? 11.648 2.185 -2.013 1.00 95.38 111 PHE A CA 1
ATOM 831 C C . PHE A 1 111 ? 12.580 2.654 -3.146 1.00 95.38 111 PHE A C 1
ATOM 833 O O . PHE A 1 111 ? 13.080 1.817 -3.900 1.00 95.38 111 PHE A O 1
ATOM 840 N N . GLU A 1 112 ? 12.760 3.966 -3.324 1.00 91.25 112 GLU A N 1
ATOM 841 C CA . GLU A 1 112 ? 13.627 4.573 -4.350 1.00 91.25 112 GLU A CA 1
ATOM 842 C C . GLU A 1 112 ? 14.993 5.021 -3.812 1.00 91.25 112 GLU A C 1
ATOM 844 O O . GLU A 1 112 ? 15.841 5.480 -4.583 1.00 91.25 112 GLU A O 1
ATOM 849 N N . TYR A 1 113 ? 15.231 4.875 -2.507 1.00 85.25 113 TYR A N 1
ATOM 850 C CA . TYR A 1 113 ? 16.536 5.121 -1.901 1.00 85.25 113 TYR A CA 1
ATOM 851 C C . TYR A 1 113 ? 17.623 4.200 -2.511 1.00 85.25 113 TYR A C 1
ATOM 853 O O . TYR A 1 113 ? 17.346 3.346 -3.353 1.00 85.25 113 TYR A O 1
ATOM 861 N N . MET A 1 114 ? 18.902 4.371 -2.146 1.00 83.62 114 MET A N 1
ATOM 862 C CA . MET A 1 114 ? 19.964 3.437 -2.566 1.00 83.62 114 MET A CA 1
ATOM 863 C C . MET A 1 114 ? 19.761 2.069 -1.882 1.00 83.62 114 MET A C 1
ATOM 865 O O . MET A 1 114 ? 20.445 1.745 -0.916 1.00 83.62 114 MET A O 1
ATOM 869 N N . GLY A 1 115 ? 18.791 1.295 -2.371 1.00 88.12 115 GLY A N 1
ATOM 870 C CA . GLY A 1 115 ? 18.164 0.178 -1.667 1.00 88.12 115 GLY A CA 1
ATOM 871 C C . GLY A 1 115 ? 16.802 0.566 -1.081 1.00 88.12 115 GLY A C 1
ATOM 872 O O . GLY A 1 115 ? 16.229 1.601 -1.413 1.00 88.12 115 GLY A O 1
ATOM 873 N N . THR A 1 116 ? 16.287 -0.264 -0.186 1.00 94.94 116 THR A N 1
ATOM 874 C CA . THR A 1 116 ? 15.068 0.043 0.564 1.00 94.94 116 THR A CA 1
ATOM 875 C C . THR A 1 116 ? 15.455 0.695 1.883 1.00 94.94 116 THR A C 1
ATOM 877 O O . THR A 1 116 ? 16.405 0.260 2.520 1.00 94.94 116 THR A O 1
ATOM 880 N N . TYR A 1 117 ? 14.746 1.739 2.317 1.00 97.25 117 TYR A N 1
ATOM 881 C CA . TYR A 1 117 ? 14.879 2.244 3.683 1.00 97.25 117 TYR A CA 1
ATOM 882 C C . TYR A 1 117 ? 13.783 1.649 4.571 1.00 97.25 117 TYR A C 1
ATOM 884 O O . TYR A 1 117 ? 12.700 2.215 4.753 1.00 97.25 117 TYR A O 1
ATOM 892 N N . GLU A 1 118 ? 14.051 0.470 5.121 1.00 97.50 118 GLU A N 1
ATOM 893 C CA . GLU A 1 118 ? 13.039 -0.381 5.743 1.00 97.50 118 GLU A CA 1
ATOM 894 C C . GLU A 1 118 ? 12.436 0.252 6.999 1.00 97.50 118 GLU A C 1
ATOM 896 O O . GLU A 1 118 ? 11.225 0.185 7.204 1.00 97.50 118 GLU A O 1
ATOM 901 N N . GLU A 1 119 ? 13.236 0.955 7.804 1.00 97.62 119 GLU A N 1
ATOM 902 C CA . GLU A 1 119 ? 12.727 1.661 8.986 1.00 97.62 119 GLU A CA 1
ATOM 903 C C . GLU A 1 119 ? 11.696 2.741 8.629 1.00 97.62 119 GLU A C 1
ATOM 905 O O . GLU A 1 119 ? 10.698 2.908 9.340 1.00 97.62 119 GLU A O 1
ATOM 910 N N . GLN A 1 120 ? 11.869 3.432 7.496 1.00 97.69 120 GLN A N 1
ATOM 911 C CA . GLN A 1 120 ? 10.876 4.388 7.008 1.00 97.69 120 GLN A CA 1
ATOM 912 C C . GLN A 1 120 ? 9.610 3.676 6.524 1.00 97.69 120 GLN A C 1
ATOM 914 O O . GLN A 1 120 ? 8.507 4.149 6.816 1.00 97.69 120 GLN A O 1
ATOM 919 N N . VAL A 1 121 ? 9.738 2.522 5.861 1.00 98.00 121 VAL A N 1
ATOM 920 C CA . VAL A 1 121 ? 8.585 1.677 5.508 1.00 98.00 121 VAL A CA 1
ATOM 921 C C . VAL A 1 121 ? 7.819 1.297 6.775 1.00 98.00 121 VAL A C 1
ATOM 923 O O . VAL A 1 121 ? 6.624 1.569 6.882 1.00 98.00 121 VAL A O 1
ATOM 926 N N . TYR A 1 122 ? 8.492 0.748 7.787 1.00 98.25 122 TYR A N 1
ATOM 927 C CA . TYR A 1 122 ? 7.852 0.316 9.031 1.00 98.25 122 TYR A CA 1
ATOM 928 C C . TYR A 1 122 ? 7.205 1.468 9.791 1.00 98.25 122 TYR A C 1
ATOM 930 O O . TYR A 1 122 ? 6.106 1.307 10.322 1.00 98.25 122 TYR A O 1
ATOM 938 N N . SER A 1 123 ? 7.869 2.623 9.851 1.00 98.12 123 SER A N 1
ATOM 939 C CA . SER A 1 123 ? 7.332 3.828 10.483 1.00 98.12 123 SER A CA 1
ATOM 940 C C . SER A 1 123 ? 6.016 4.250 9.827 1.00 98.12 123 SER A C 1
ATOM 942 O O . SER A 1 123 ? 5.006 4.382 10.517 1.00 98.12 123 SER A O 1
ATOM 944 N N . ASN A 1 124 ? 5.983 4.330 8.493 1.00 98.31 124 ASN A N 1
ATOM 945 C CA . ASN A 1 124 ? 4.771 4.652 7.740 1.00 98.31 124 ASN A CA 1
ATOM 946 C C . ASN A 1 124 ? 3.655 3.617 7.951 1.00 98.31 124 ASN A C 1
ATOM 948 O O . ASN A 1 124 ? 2.503 3.993 8.165 1.00 98.31 124 ASN A O 1
ATOM 952 N N . LEU A 1 125 ? 3.980 2.319 7.959 1.00 97.88 125 LEU A N 1
ATOM 953 C CA . LEU A 1 125 ? 2.992 1.262 8.208 1.00 97.88 125 LEU A CA 1
ATOM 954 C C . LEU A 1 125 ? 2.402 1.327 9.627 1.00 97.88 125 LEU A C 1
ATOM 956 O O . LEU A 1 125 ? 1.223 1.035 9.808 1.00 97.88 125 LEU A O 1
ATOM 960 N N . ARG A 1 126 ? 3.188 1.728 10.636 1.00 98.12 126 ARG A N 1
ATOM 961 C CA . ARG A 1 126 ? 2.736 1.854 12.038 1.00 98.12 126 ARG A CA 1
ATOM 962 C C . ARG A 1 126 ? 1.794 3.036 12.277 1.00 98.12 126 ARG A C 1
ATOM 964 O O . ARG A 1 126 ? 1.107 3.043 13.294 1.00 98.12 126 ARG A O 1
ATOM 971 N N . VAL A 1 127 ? 1.759 4.024 11.380 1.00 97.94 127 VAL A N 1
ATOM 972 C CA . VAL A 1 127 ? 0.826 5.166 11.471 1.00 97.94 127 VAL A CA 1
ATOM 973 C C . VAL A 1 127 ? -0.618 4.733 11.198 1.00 97.94 127 VAL A C 1
ATOM 975 O O . VAL A 1 127 ? -1.556 5.341 11.717 1.00 97.94 127 VAL A O 1
ATOM 978 N N . LEU A 1 128 ? -0.802 3.682 10.399 1.00 97.50 128 LEU A N 1
ATOM 979 C CA . LEU A 1 128 ? -2.112 3.168 10.013 1.00 97.50 128 LEU A CA 1
ATOM 980 C C . LEU A 1 128 ? -2.811 2.553 11.229 1.00 97.50 128 LEU A C 1
ATOM 982 O O . LEU A 1 128 ? -2.206 1.778 11.968 1.00 97.50 128 LEU A O 1
ATOM 986 N N . LYS A 1 129 ? -4.090 2.884 11.440 1.00 97.19 129 LYS A N 1
ATOM 987 C CA . LYS A 1 129 ? -4.844 2.426 12.620 1.00 97.19 129 LYS A CA 1
ATOM 988 C C . LYS A 1 129 ? -5.818 1.303 12.309 1.00 97.19 129 LYS A C 1
ATOM 990 O O . LYS A 1 129 ? -6.208 0.566 13.210 1.00 97.19 129 LYS A O 1
ATOM 995 N N . ASN A 1 130 ? -6.241 1.186 11.057 1.00 94.75 130 ASN A N 1
ATOM 996 C CA . ASN A 1 130 ? -7.171 0.158 10.617 1.00 94.75 130 ASN A CA 1
ATOM 997 C C . ASN A 1 130 ? -6.933 -0.224 9.149 1.00 94.75 130 ASN A C 1
ATOM 999 O O . ASN A 1 130 ? -6.166 0.409 8.422 1.00 94.75 130 ASN A O 1
ATOM 1003 N N . SER A 1 131 ? -7.619 -1.269 8.701 1.00 94.19 131 SER A N 1
ATOM 1004 C CA . SER A 1 131 ? -7.550 -1.741 7.321 1.00 94.19 131 SER A CA 1
ATOM 1005 C C . SER A 1 131 ? -8.050 -0.731 6.283 1.00 94.19 131 SER A C 1
ATOM 1007 O O . SER A 1 131 ? -7.576 -0.750 5.148 1.00 94.19 131 SER A O 1
ATOM 1009 N N . ALA A 1 132 ? -8.962 0.173 6.646 1.00 93.06 132 ALA A N 1
ATOM 1010 C CA . ALA A 1 132 ? -9.436 1.216 5.741 1.00 93.06 132 ALA A CA 1
ATOM 1011 C C . ALA A 1 132 ? -8.357 2.280 5.469 1.00 93.06 132 ALA A C 1
ATOM 1013 O O . ALA A 1 132 ? -8.255 2.751 4.338 1.00 93.06 132 ALA A O 1
ATOM 1014 N N . ASP A 1 133 ? -7.503 2.595 6.450 1.00 96.56 133 ASP A N 1
ATOM 1015 C CA . ASP A 1 133 ? -6.317 3.442 6.255 1.00 96.56 133 ASP A CA 1
ATOM 1016 C C . ASP A 1 133 ? -5.338 2.795 5.274 1.00 96.56 133 ASP A C 1
ATOM 1018 O O . ASP A 1 133 ? -4.843 3.455 4.364 1.00 96.56 133 ASP A O 1
ATOM 1022 N N . TRP A 1 134 ? -5.095 1.488 5.422 1.00 96.25 134 TRP A N 1
ATOM 1023 C CA . TRP A 1 134 ? -4.246 0.725 4.505 1.00 96.25 134 TRP A CA 1
ATOM 1024 C C . TRP A 1 134 ? -4.771 0.756 3.070 1.00 96.25 134 TRP A C 1
ATOM 1026 O O . TRP A 1 134 ? -4.017 1.035 2.139 1.00 96.25 134 TRP A O 1
ATOM 1036 N N . LEU A 1 135 ? -6.068 0.503 2.885 1.00 93.00 135 LEU A N 1
ATOM 1037 C CA . LEU A 1 135 ? -6.707 0.572 1.574 1.00 93.00 135 LEU A CA 1
ATOM 1038 C C . LEU A 1 135 ? -6.614 1.985 0.990 1.00 93.00 135 LEU A C 1
ATOM 1040 O O . LEU A 1 135 ? -6.249 2.141 -0.173 1.00 93.00 135 LEU A O 1
ATOM 1044 N N . LEU A 1 136 ? -6.876 3.012 1.799 1.00 94.75 136 LEU A N 1
ATOM 1045 C CA . LEU A 1 136 ? -6.775 4.402 1.372 1.00 94.75 136 LEU A CA 1
ATOM 1046 C C . LEU A 1 136 ? -5.347 4.756 0.928 1.00 94.75 136 LEU A C 1
ATOM 1048 O O . LEU A 1 136 ? -5.176 5.324 -0.145 1.00 94.75 136 LEU A O 1
ATOM 1052 N N . VAL A 1 137 ? -4.319 4.359 1.684 1.00 96.50 137 VAL A N 1
ATOM 1053 C CA . VAL A 1 137 ? -2.912 4.538 1.281 1.00 96.50 137 VAL A CA 1
ATOM 1054 C C . VAL A 1 137 ? -2.596 3.751 0.015 1.00 96.50 137 VAL A C 1
ATOM 1056 O O . VAL A 1 137 ? -1.966 4.294 -0.882 1.00 96.50 137 VAL A O 1
ATOM 1059 N N . GLY A 1 138 ? -3.065 2.508 -0.109 1.00 93.56 138 GLY A N 1
ATOM 1060 C CA . GLY A 1 138 ? -2.895 1.713 -1.326 1.00 93.56 138 GLY A CA 1
ATOM 1061 C C . GLY A 1 138 ? -3.519 2.372 -2.562 1.00 93.56 138 GLY A C 1
ATOM 1062 O O . GLY A 1 138 ? -2.942 2.300 -3.646 1.00 93.56 138 GLY A O 1
ATOM 1063 N N . ARG A 1 139 ? -4.659 3.058 -2.401 1.00 93.12 139 ARG A N 1
ATOM 1064 C CA . ARG A 1 139 ? -5.296 3.844 -3.467 1.00 93.12 139 ARG A CA 1
ATOM 1065 C C . ARG A 1 139 ? -4.435 5.029 -3.879 1.00 93.12 139 ARG A C 1
ATOM 1067 O O . ARG A 1 139 ? -4.197 5.202 -5.068 1.00 93.12 139 ARG A O 1
ATOM 1074 N N . GLU A 1 140 ? -3.994 5.829 -2.906 1.00 95.38 140 GLU A N 1
ATOM 1075 C CA . GLU A 1 140 ? -3.172 7.018 -3.164 1.00 95.38 140 GLU A CA 1
ATOM 1076 C C . GLU A 1 140 ? -1.771 6.657 -3.670 1.00 95.38 140 GLU A C 1
ATOM 1078 O O . GLU A 1 140 ? -1.168 7.433 -4.405 1.00 95.38 140 GLU A O 1
ATOM 1083 N N . TYR A 1 141 ? -1.266 5.474 -3.310 1.00 94.88 141 TYR A N 1
ATOM 1084 C CA . TYR A 1 141 ? -0.021 4.932 -3.838 1.00 94.88 141 TYR A CA 1
ATOM 1085 C C . TYR A 1 141 ? -0.138 4.607 -5.324 1.00 94.88 141 TYR A C 1
ATOM 1087 O O . TYR A 1 141 ? 0.785 4.902 -6.070 1.00 94.88 141 TYR A O 1
ATOM 1095 N N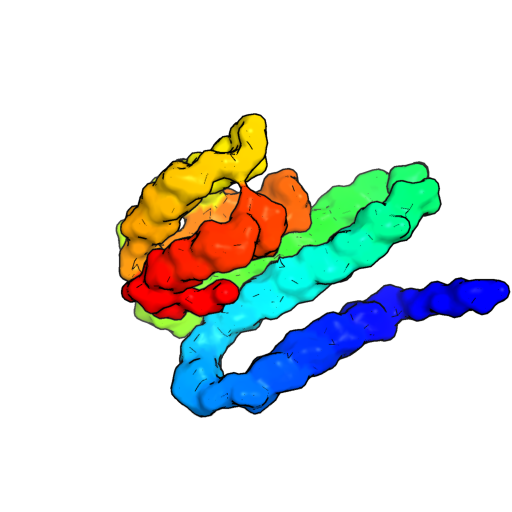 . GLY A 1 142 ? -1.256 4.031 -5.775 1.00 90.94 142 GLY A N 1
ATOM 1096 C CA . GLY A 1 142 ? -1.448 3.688 -7.184 1.00 90.94 142 GLY A CA 1
ATOM 1097 C C . GLY A 1 142 ? -0.428 2.653 -7.669 1.00 90.94 142 GLY A C 1
ATOM 1098 O O . GLY A 1 142 ? -0.255 1.601 -7.042 1.00 90.94 142 GLY A O 1
ATOM 1099 N N . MET A 1 143 ? 0.219 2.926 -8.809 1.00 89.31 143 MET A N 1
ATOM 1100 C CA . MET A 1 143 ? 1.251 2.050 -9.390 1.00 89.31 143 MET A CA 1
ATOM 1101 C C . MET A 1 143 ? 2.454 2.800 -10.012 1.00 89.31 143 MET A C 1
ATOM 1103 O O . MET A 1 143 ? 2.781 2.556 -11.181 1.00 89.31 143 MET A O 1
ATOM 1107 N N . PRO A 1 144 ? 3.173 3.670 -9.273 1.00 87.12 144 PRO A N 1
ATOM 1108 C CA . PRO A 1 144 ? 4.252 4.517 -9.802 1.00 87.12 144 PRO A CA 1
ATOM 1109 C C . PRO A 1 144 ? 5.357 3.703 -10.484 1.00 87.12 144 PRO A C 1
ATOM 1111 O O . PRO A 1 144 ? 5.801 4.031 -11.583 1.00 87.12 144 PRO A O 1
ATOM 1114 N N . ARG A 1 145 ? 5.718 2.559 -9.890 1.00 83.00 145 ARG A N 1
ATOM 1115 C CA . ARG A 1 145 ? 6.718 1.613 -10.413 1.00 83.00 145 ARG A CA 1
ATOM 1116 C C . ARG A 1 145 ? 6.081 0.409 -11.115 1.00 83.00 145 ARG A C 1
ATOM 1118 O O . ARG A 1 145 ? 6.672 -0.665 -11.189 1.00 83.00 145 ARG A O 1
ATOM 1125 N N . LYS A 1 146 ? 4.855 0.577 -11.635 1.00 80.94 146 LYS A N 1
ATOM 1126 C CA . LYS A 1 146 ? 4.018 -0.480 -12.249 1.00 80.94 146 LYS A CA 1
ATOM 1127 C C . LYS A 1 146 ? 3.689 -1.635 -11.293 1.00 80.94 146 LYS A C 1
ATOM 1129 O O . LYS A 1 146 ? 3.380 -2.744 -11.726 1.00 80.94 146 LYS A O 1
ATOM 1134 N N . ARG A 1 147 ? 3.742 -1.376 -9.990 1.00 83.12 147 ARG A N 1
ATOM 1135 C CA . ARG A 1 147 ? 3.483 -2.333 -8.915 1.00 83.12 147 ARG A CA 1
ATOM 1136 C C . ARG A 1 147 ? 2.543 -1.684 -7.914 1.00 83.12 147 ARG A C 1
ATOM 1138 O O . ARG A 1 147 ? 2.660 -0.495 -7.642 1.00 83.12 147 ARG A O 1
ATOM 1145 N N . THR A 1 148 ? 1.593 -2.461 -7.405 1.00 88.31 148 THR A N 1
ATOM 1146 C CA . THR A 1 148 ? 0.773 -2.022 -6.272 1.00 88.31 148 THR A CA 1
ATOM 1147 C C . THR A 1 148 ? 1.640 -1.960 -5.020 1.00 88.31 148 THR A C 1
ATOM 1149 O O . THR A 1 148 ? 2.648 -2.660 -4.948 1.00 88.31 148 THR A O 1
ATOM 1152 N N . LEU A 1 149 ? 1.218 -1.215 -3.997 1.00 92.94 149 LEU A N 1
ATOM 1153 C CA . LEU A 1 149 ? 1.954 -1.131 -2.729 1.00 92.94 149 LEU A CA 1
ATOM 1154 C C . LEU A 1 149 ? 2.275 -2.513 -2.125 1.00 92.94 149 LEU A C 1
ATOM 1156 O O . LEU A 1 149 ? 3.366 -2.749 -1.623 1.00 92.94 149 LEU A O 1
ATOM 1160 N N . VAL A 1 150 ? 1.339 -3.459 -2.227 1.00 91.88 150 VAL A N 1
ATOM 1161 C CA . VAL A 1 150 ? 1.558 -4.853 -1.816 1.00 91.88 150 VAL A CA 1
ATOM 1162 C C . VAL A 1 150 ? 2.708 -5.490 -2.597 1.00 91.88 150 VAL A C 1
ATOM 1164 O O . VAL A 1 150 ? 3.600 -6.090 -2.005 1.00 91.88 150 VAL A O 1
ATOM 1167 N N . ALA A 1 151 ? 2.674 -5.397 -3.928 1.00 86.56 151 ALA A N 1
ATOM 1168 C CA . ALA A 1 151 ? 3.703 -5.982 -4.781 1.00 86.56 151 ALA A CA 1
ATOM 1169 C C . ALA A 1 151 ? 5.064 -5.301 -4.582 1.00 86.56 151 ALA A C 1
ATOM 1171 O O . ALA A 1 151 ? 6.093 -5.958 -4.720 1.00 86.56 151 ALA A O 1
ATOM 1172 N N . GLU A 1 152 ? 5.059 -4.013 -4.242 1.00 91.06 152 GLU A N 1
ATOM 1173 C CA . GLU A 1 152 ? 6.247 -3.252 -3.878 1.00 91.06 152 GLU A CA 1
ATOM 1174 C C . GLU A 1 152 ? 6.900 -3.834 -2.623 1.00 91.06 152 GLU A C 1
ATOM 1176 O O . GLU A 1 152 ? 8.060 -4.225 -2.677 1.00 91.06 152 GLU A O 1
ATOM 1181 N N . LEU A 1 153 ? 6.131 -4.026 -1.543 1.00 92.50 153 LEU A N 1
ATOM 1182 C CA . LEU A 1 153 ? 6.630 -4.646 -0.311 1.00 92.50 153 LEU A CA 1
ATOM 1183 C C . LEU A 1 153 ? 7.278 -6.009 -0.590 1.00 92.50 153 LEU A C 1
ATOM 1185 O O . LEU A 1 153 ? 8.401 -6.250 -0.172 1.00 92.50 153 LEU A O 1
ATOM 1189 N N . TYR A 1 154 ? 6.615 -6.871 -1.364 1.00 89.44 154 TYR A N 1
ATOM 1190 C CA . TYR A 1 154 ? 7.151 -8.191 -1.720 1.00 89.44 154 TYR A CA 1
ATOM 1191 C C . TYR A 1 154 ? 8.420 -8.161 -2.577 1.00 89.44 154 TYR A C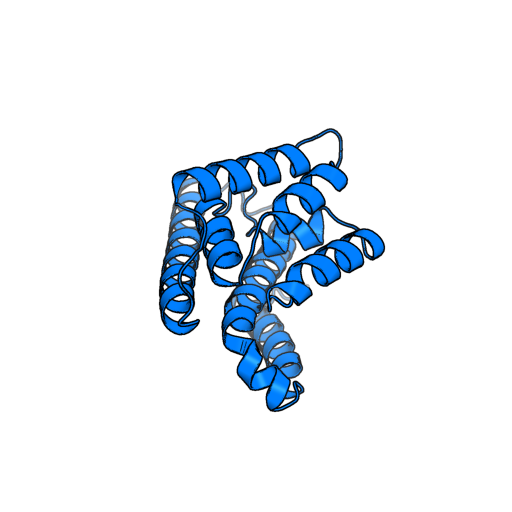 1
ATOM 1193 O O . TYR A 1 154 ? 9.129 -9.166 -2.634 1.00 89.44 154 TYR A O 1
ATOM 1201 N N . ASN A 1 155 ? 8.652 -7.082 -3.323 1.00 88.12 155 ASN A N 1
ATOM 1202 C CA . ASN A 1 155 ? 9.819 -6.975 -4.185 1.00 88.12 155 ASN A CA 1
ATOM 1203 C C . ASN A 1 155 ? 11.002 -6.314 -3.482 1.00 88.12 155 ASN A C 1
ATOM 1205 O O . ASN A 1 155 ? 12.140 -6.671 -3.768 1.00 88.12 155 ASN A O 1
ATOM 1209 N N . GLU A 1 156 ? 10.720 -5.329 -2.637 1.00 92.75 156 GLU A N 1
ATOM 1210 C CA . GLU A 1 156 ? 11.723 -4.456 -2.031 1.00 92.75 156 GLU A CA 1
ATOM 1211 C C . GLU A 1 156 ? 12.149 -4.921 -0.631 1.00 92.75 156 GLU A C 1
ATOM 1213 O O . GLU A 1 156 ? 13.214 -4.522 -0.170 1.00 92.75 156 GLU A O 1
ATOM 1218 N N . LEU A 1 157 ? 11.354 -5.766 0.035 1.00 92.81 157 LEU A N 1
ATOM 1219 C CA . LEU A 1 157 ? 11.676 -6.338 1.342 1.00 92.81 157 LEU A CA 1
ATOM 1220 C C . LEU A 1 157 ? 12.025 -7.826 1.216 1.00 92.81 157 LEU A C 1
ATOM 1222 O O . LEU A 1 157 ? 11.353 -8.586 0.510 1.00 92.81 157 LEU A O 1
ATOM 1226 N N . ASP A 1 158 ? 13.045 -8.264 1.946 1.00 92.75 158 ASP A N 1
ATOM 1227 C CA . ASP A 1 158 ? 13.413 -9.665 2.083 1.00 92.75 158 ASP A CA 1
ATOM 1228 C C . ASP A 1 158 ? 12.422 -10.437 2.977 1.00 92.75 158 ASP A C 1
ATOM 1230 O O . ASP A 1 158 ? 11.421 -9.919 3.480 1.00 92.75 158 ASP A O 1
ATOM 1234 N N . ASN A 1 159 ? 12.675 -11.731 3.187 1.00 91.56 159 ASN A N 1
ATOM 1235 C CA . ASN A 1 159 ? 11.783 -12.575 3.983 1.00 91.56 159 ASN A CA 1
ATOM 1236 C C . ASN A 1 159 ? 11.659 -12.137 5.456 1.00 91.56 159 ASN A C 1
ATOM 1238 O O . ASN A 1 159 ? 10.587 -12.303 6.047 1.00 91.56 159 ASN A O 1
ATOM 1242 N N . LYS A 1 160 ? 12.737 -11.633 6.066 1.00 95.62 160 LYS A N 1
ATOM 1243 C CA . LYS A 1 160 ? 12.748 -11.149 7.453 1.00 95.62 160 LYS A CA 1
ATOM 1244 C C . LYS A 1 160 ? 12.017 -9.816 7.550 1.00 95.62 160 LYS A C 1
ATOM 1246 O O . LYS A 1 160 ? 11.171 -9.652 8.427 1.00 95.62 160 LYS A O 1
ATOM 1251 N N . GLU A 1 161 ? 12.279 -8.903 6.629 1.00 97.31 161 GLU A N 1
ATOM 1252 C CA . GLU A 1 161 ? 11.658 -7.579 6.583 1.00 97.31 161 GLU A CA 1
ATOM 1253 C C . GLU A 1 161 ? 10.160 -7.670 6.266 1.00 97.31 161 GLU A C 1
ATOM 1255 O O . GLU A 1 161 ? 9.328 -7.048 6.934 1.00 97.31 161 GLU A O 1
ATOM 1260 N N . MET A 1 162 ? 9.774 -8.567 5.354 1.00 95.69 162 MET A N 1
ATOM 1261 C CA . MET A 1 162 ? 8.369 -8.888 5.099 1.00 95.69 162 MET A CA 1
ATOM 1262 C C . MET A 1 162 ? 7.663 -9.463 6.325 1.00 95.69 162 MET A C 1
ATOM 1264 O O . MET A 1 162 ? 6.480 -9.185 6.534 1.00 95.69 162 MET A O 1
ATOM 1268 N N . ALA A 1 163 ? 8.346 -10.251 7.160 1.00 94.88 163 ALA A N 1
ATOM 1269 C CA . ALA A 1 163 ? 7.757 -10.748 8.402 1.00 94.88 163 ALA A CA 1
ATOM 1270 C C . ALA A 1 163 ? 7.453 -9.601 9.385 1.00 94.88 163 ALA A C 1
ATOM 1272 O O . ALA A 1 163 ? 6.405 -9.615 10.037 1.00 94.88 163 ALA A O 1
ATOM 1273 N N . ILE A 1 164 ? 8.313 -8.578 9.445 1.00 97.62 164 ILE A N 1
ATOM 1274 C CA . ILE A 1 164 ? 8.089 -7.371 10.255 1.00 97.62 164 ILE A CA 1
ATOM 1275 C C . ILE A 1 164 ? 6.899 -6.574 9.708 1.00 97.62 164 ILE A C 1
ATOM 1277 O O . ILE A 1 164 ? 5.984 -6.249 10.470 1.00 97.62 164 ILE A O 1
ATOM 1281 N N . ALA A 1 165 ? 6.858 -6.318 8.398 1.00 96.75 165 ALA A N 1
ATOM 1282 C CA . ALA A 1 165 ? 5.752 -5.609 7.755 1.00 96.75 165 ALA A CA 1
ATOM 1283 C C . ALA A 1 165 ? 4.407 -6.323 7.980 1.00 96.75 165 ALA A C 1
ATOM 1285 O O . ALA A 1 165 ? 3.427 -5.695 8.388 1.00 96.75 165 ALA A O 1
ATOM 1286 N N . ARG A 1 166 ? 4.371 -7.653 7.818 1.00 94.50 166 ARG A N 1
ATOM 1287 C CA . ARG A 1 166 ? 3.195 -8.486 8.125 1.00 94.50 166 ARG A CA 1
ATOM 1288 C C . ARG A 1 166 ? 2.779 -8.386 9.585 1.00 94.50 166 ARG A C 1
ATOM 1290 O O . ARG A 1 166 ? 1.592 -8.254 9.865 1.00 94.50 166 ARG A O 1
ATOM 1297 N N . SER A 1 167 ? 3.734 -8.425 10.512 1.00 96.50 167 SER A N 1
ATOM 1298 C CA . SER A 1 167 ? 3.450 -8.284 11.942 1.00 96.50 167 SER A CA 1
ATOM 1299 C C . SER A 1 167 ? 2.797 -6.934 12.253 1.00 96.50 167 SER A C 1
ATOM 1301 O O . SER A 1 167 ? 1.794 -6.892 12.964 1.00 96.50 167 SER A O 1
ATOM 1303 N N . ILE A 1 168 ? 3.284 -5.838 11.661 1.00 97.12 168 ILE A N 1
ATOM 1304 C CA . ILE A 1 168 ? 2.683 -4.502 11.807 1.00 97.12 168 ILE A CA 1
ATOM 1305 C C . ILE A 1 168 ? 1.255 -4.483 11.247 1.00 97.12 168 ILE A C 1
ATOM 1307 O O . ILE A 1 168 ? 0.327 -4.107 11.959 1.00 97.12 168 ILE A O 1
ATOM 1311 N N . LEU A 1 169 ? 1.067 -4.941 10.008 1.00 95.19 169 LEU A N 1
ATOM 1312 C CA . LEU A 1 169 ? -0.227 -4.920 9.318 1.00 95.19 169 LEU A CA 1
ATOM 1313 C C . LEU A 1 169 ? -1.271 -5.844 9.966 1.00 95.19 169 LEU A C 1
ATOM 1315 O O . LEU A 1 169 ? -2.456 -5.507 10.020 1.00 95.19 169 LEU A O 1
ATOM 1319 N N . SER A 1 170 ? -0.846 -6.966 10.547 1.00 95.00 170 SER A N 1
ATOM 1320 C CA . SER A 1 170 ? -1.755 -7.891 11.234 1.00 95.00 170 SER A CA 1
ATOM 1321 C C . SER A 1 170 ? -2.462 -7.248 12.433 1.00 95.00 170 SER A C 1
ATOM 1323 O O . SER A 1 170 ? -3.621 -7.562 12.699 1.00 95.00 170 SER A O 1
ATOM 1325 N N . LYS A 1 171 ? -1.820 -6.277 13.103 1.00 95.44 171 LYS A N 1
ATOM 1326 C CA . LYS A 1 171 ? -2.399 -5.541 14.243 1.00 95.44 171 LYS A CA 1
ATOM 1327 C C . LYS A 1 171 ? -3.598 -4.678 13.855 1.00 95.44 171 LYS A C 1
ATOM 1329 O O . LYS A 1 171 ? -4.407 -4.356 14.717 1.00 95.44 171 LYS A O 1
ATOM 1334 N N . ILE A 1 172 ? -3.717 -4.325 12.576 1.00 93.31 172 ILE A N 1
ATOM 1335 C CA . ILE A 1 172 ? -4.821 -3.529 12.027 1.00 93.31 172 ILE A CA 1
ATOM 1336 C C . ILE A 1 172 ? -5.772 -4.365 11.156 1.00 93.31 172 ILE A C 1
ATOM 1338 O O . ILE A 1 172 ? -6.576 -3.815 10.404 1.00 93.31 172 ILE A O 1
ATOM 1342 N N . GLY A 1 173 ? -5.678 -5.698 11.243 1.00 89.25 173 GLY A N 1
ATOM 1343 C CA . GLY A 1 173 ? -6.536 -6.626 10.505 1.00 89.25 173 GLY A CA 1
ATOM 1344 C C . GLY A 1 173 ? -6.173 -6.787 9.026 1.00 89.25 173 GLY A C 1
ATOM 1345 O O . GLY A 1 173 ? -6.996 -7.266 8.249 1.00 89.25 173 GLY A O 1
ATOM 1346 N N . VAL A 1 174 ? -4.962 -6.399 8.614 1.00 89.62 174 VAL A N 1
ATOM 1347 C CA . VAL A 1 174 ? -4.466 -6.559 7.240 1.00 89.62 174 VAL A CA 1
ATOM 1348 C C . VAL A 1 174 ? -3.519 -7.757 7.179 1.00 89.62 174 VAL A C 1
ATOM 1350 O O . VAL A 1 174 ? -2.555 -7.847 7.932 1.00 89.62 174 VAL A O 1
ATOM 1353 N N . THR A 1 175 ? -3.779 -8.686 6.262 1.00 88.00 175 THR A N 1
ATOM 1354 C CA . THR A 1 175 ? -2.920 -9.856 6.016 1.00 88.00 175 THR A CA 1
ATOM 1355 C C . THR A 1 175 ? -2.394 -9.767 4.598 1.00 88.00 175 THR A C 1
ATOM 1357 O O . THR A 1 175 ? -3.229 -9.735 3.706 1.00 88.00 175 THR A O 1
ATOM 1360 N N . ILE A 1 176 ? -1.069 -9.728 4.396 1.00 82.38 176 ILE A N 1
ATOM 1361 C CA . ILE A 1 176 ? -0.418 -9.639 3.074 1.00 82.38 176 ILE A CA 1
ATOM 1362 C C . ILE A 1 176 ? 0.499 -10.819 2.773 1.00 82.38 176 ILE A C 1
ATOM 1364 O O . ILE A 1 176 ? 1.189 -11.335 3.683 1.00 82.38 176 ILE A O 1
#

Foldseek 3Di:
DPDDDPPVVLLVVLVVVLVVVLVPDDPVVVVLCLQVVLLSVLVSLVVSVVVVVVVPPPDVVPPPPVVVVVLVVSLVVSLVSLVVSLVVVVDHFPDDLVLLLVLLVQCVVQPPPVAHVLVSVLVSLLVGQAVSSVSSSQNSNGQPVPGGSSRSCVVRDDPVSNVSSQVSQVNRSDHD

Radius of gyration: 16.99 Å; chains: 1; bounding box: 38×39×46 Å

Secondary structure (DSSP, 8-state):
------HHHHHHHHHHHHHHHHHTS-HHHHHGGGTHHHHHHHHHHHHHHHHHHHSTTSSTTT-HHHHHHHHHHHHHHHHHHHHHHHHHH----SS-HHHHHHHHHHHHHHHHSSS--HHHHHHHHHH--SHHHHHHHHHHH--TTSS-HHHHHHHHS-HHHHHHHHHHHHTTT---

Organism: NCBI:txid1117708

Sequence (176 aa):
MLGVLPQAAATKLVVAEGAKKYKNLDPAQKQMVNIGGLLVMGLALYAGYKMFSRMNGMIDWFTGAKSEKERKEAENKIQNQINDEISKVGVKPTIGTATAKSIAQSLLDAFEYMGTYEEQVYSNLRVLKNSADWLLVGREYGMPRKRTLVAELYNELDNKEMAIARSILSKIGVTI

pLDDT: mean 73.77, std 22.71, range [36.84, 98.31]